Protein AF-A0A1Q3DXS8-F1 (afdb_monomer_lite)

Secondary structure (DSSP, 8-state):
--EEEEE-TT--EEEEE----TTHHHHHHHHHHHHHHHHHTTGGG---TT-TTSHHHHHHHHHHHHHHHHHHHTTSS-HHHHHHHHHHHHHHHHTPPTT-HHHHHHHHHHHHHHHHHGGG---HHHHHHHHHHHHHHHHHHHHHHHTT--

Radius of gyration: 16.0 Å; chains: 1; bounding box: 41×28×47 Å

Organism: Lentinula edodes (NCBI:txid5353)

Foldseek 3Di:
DAFDQDQDPVRDSDRDDPPDDVPCLCVLQVSLLVLLVCLLVLVLQPDDPDDPPCSVVSNVVSLVSLVVQLQVQLVDPDLSSPLSSLSSLLSSLLNDDQDDVVVLVVSVVSLVSSVVCLVVDPDPVSSVSSVVSSVSSVVSSVVSVVVVVD

Sequence (150 aa):
MLVCLVL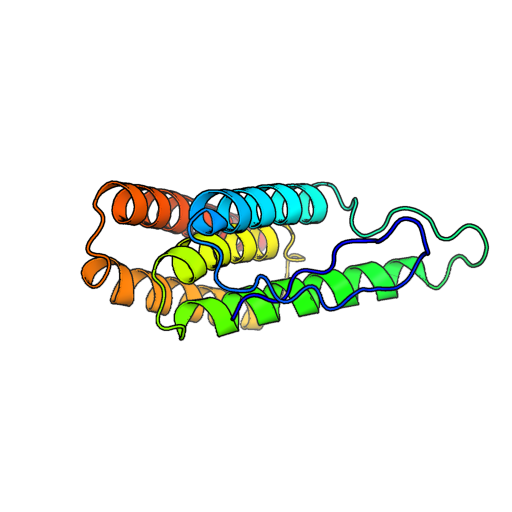SPDRELCRCKFGRTPSGFQDHIQWARIHAAALELGMLNMEHSGHADDSGYSYAMSRAFSEMTARDAVWEEDEVEWVAGIYVLRAVIRTAMQGDQRKRDEYGELLATYESRLKEIRDENRQTMVAEALMSAKEDLAQLDGMLHN

Structure (mmCIF, N/CA/C/O backbone):
data_AF-A0A1Q3DXS8-F1
#
_entry.id   AF-A0A1Q3DXS8-F1
#
loop_
_atom_site.group_PDB
_atom_site.id
_atom_site.type_symbol
_atom_site.label_atom_id
_atom_site.label_alt_id
_atom_site.label_comp_id
_atom_site.label_asym_id
_atom_site.label_entity_id
_atom_site.label_seq_id
_atom_site.pdbx_PDB_ins_code
_atom_site.Cartn_x
_atom_site.Cartn_y
_atom_site.Cartn_z
_atom_site.occupancy
_atom_site.B_iso_or_equiv
_atom_site.auth_seq_id
_atom_site.auth_comp_id
_atom_site.auth_asym_id
_atom_site.auth_atom_id
_atom_site.pdbx_PDB_model_num
ATOM 1 N N . MET A 1 1 ? 7.367 -3.648 12.227 1.00 44.44 1 MET A N 1
ATOM 2 C CA . MET A 1 1 ? 8.672 -2.983 12.200 1.00 44.44 1 MET A CA 1
ATOM 3 C C . MET A 1 1 ? 8.925 -2.439 10.798 1.00 44.44 1 MET A C 1
ATOM 5 O O . MET A 1 1 ? 9.622 -3.070 10.009 1.00 44.44 1 MET A O 1
ATOM 9 N N . LEU A 1 2 ? 8.409 -1.250 10.471 1.00 44.16 2 LEU A N 1
ATOM 10 C CA . LEU A 1 2 ? 8.747 -0.593 9.202 1.00 44.16 2 LEU A CA 1
ATOM 11 C C . LEU A 1 2 ? 10.188 -0.066 9.207 1.00 44.16 2 LEU A C 1
ATOM 13 O O . LEU A 1 2 ? 10.584 0.754 10.039 1.00 44.16 2 LEU A O 1
ATOM 17 N N . VAL A 1 3 ? 10.976 -0.540 8.245 1.00 43.81 3 VAL A N 1
ATOM 18 C CA . VAL A 1 3 ? 12.306 -0.010 7.946 1.00 43.81 3 VAL A CA 1
ATOM 19 C C . VAL A 1 3 ? 12.129 1.068 6.883 1.00 43.81 3 VAL A C 1
ATOM 21 O O . VAL A 1 3 ? 11.598 0.797 5.814 1.00 43.81 3 VAL A O 1
ATOM 24 N N . CYS A 1 4 ? 12.576 2.289 7.161 1.00 45.47 4 CYS A N 1
ATOM 25 C CA . CYS A 1 4 ? 12.646 3.349 6.160 1.00 45.47 4 CYS A CA 1
ATOM 26 C C . CYS A 1 4 ? 14.104 3.569 5.772 1.00 45.47 4 CYS A C 1
ATOM 28 O O . CYS A 1 4 ? 14.979 3.623 6.640 1.00 45.47 4 CYS A O 1
ATOM 30 N N . LEU A 1 5 ? 14.359 3.747 4.479 1.00 42.72 5 LEU A N 1
ATOM 31 C CA . LEU A 1 5 ? 15.602 4.346 4.016 1.00 42.72 5 LEU A CA 1
ATOM 32 C C . LEU A 1 5 ? 15.402 5.855 4.001 1.00 42.72 5 LEU A C 1
ATOM 34 O O . LEU A 1 5 ? 14.663 6.383 3.173 1.00 42.72 5 LEU A O 1
ATOM 38 N N . VAL A 1 6 ? 16.031 6.541 4.948 1.00 42.59 6 VAL A N 1
ATOM 39 C CA . VAL A 1 6 ? 16.197 7.991 4.880 1.00 42.59 6 VAL A CA 1
ATOM 40 C C . VAL A 1 6 ? 17.610 8.229 4.366 1.00 42.59 6 VAL A C 1
ATOM 42 O O . VAL A 1 6 ? 18.577 7.782 4.983 1.00 42.59 6 VAL A O 1
ATOM 45 N N . LEU A 1 7 ? 17.730 8.899 3.220 1.00 37.00 7 LEU A N 1
ATOM 46 C CA . LEU A 1 7 ? 19.014 9.387 2.726 1.00 37.00 7 LEU A CA 1
ATOM 47 C C . LEU A 1 7 ? 19.511 10.462 3.695 1.00 37.00 7 LEU A C 1
ATOM 49 O O . LEU A 1 7 ? 19.002 11.582 3.720 1.00 37.00 7 LEU A O 1
ATOM 53 N N . SER A 1 8 ? 20.486 10.093 4.522 1.00 30.02 8 SER A N 1
ATOM 54 C CA . SER A 1 8 ? 21.245 11.052 5.320 1.00 30.02 8 SER A CA 1
ATOM 55 C C . SER A 1 8 ? 22.043 11.962 4.367 1.00 30.02 8 SER A C 1
ATOM 57 O O . SER A 1 8 ? 22.475 11.485 3.312 1.00 30.02 8 SER A O 1
ATOM 59 N N . PRO A 1 9 ? 22.300 13.242 4.702 1.00 37.78 9 PRO A N 1
ATOM 60 C CA . PRO A 1 9 ? 23.154 14.116 3.886 1.00 37.78 9 PRO A CA 1
ATOM 61 C C . PRO A 1 9 ? 24.559 13.533 3.621 1.00 37.78 9 PRO A C 1
ATOM 63 O O . PRO A 1 9 ? 25.186 13.891 2.627 1.00 37.78 9 PRO A O 1
ATOM 66 N N . ASP A 1 10 ? 25.002 12.574 4.440 1.00 35.88 10 ASP A N 1
ATOM 67 C CA . ASP A 1 10 ? 26.275 11.852 4.312 1.00 35.88 10 ASP A CA 1
ATOM 68 C C . ASP A 1 10 ? 26.240 10.586 3.423 1.00 35.88 10 ASP A C 1
ATOM 70 O O . ASP A 1 10 ? 27.192 9.812 3.424 1.00 35.88 10 ASP A O 1
ATOM 74 N N . ARG A 1 11 ? 25.192 10.365 2.611 1.00 38.44 11 ARG A N 1
ATOM 75 C CA . ARG A 1 11 ? 25.136 9.281 1.596 1.00 38.44 11 ARG A CA 1
ATOM 76 C C . ARG A 1 11 ? 25.252 7.844 2.132 1.00 38.44 11 ARG A C 1
ATOM 78 O O . ARG A 1 11 ? 25.611 6.938 1.383 1.00 38.44 11 ARG A O 1
ATOM 85 N N . GLU A 1 12 ? 24.883 7.600 3.382 1.00 28.70 12 GLU A N 1
ATOM 86 C CA . GLU A 1 12 ? 24.634 6.243 3.870 1.00 28.70 12 GLU A CA 1
ATOM 87 C C . GLU A 1 12 ? 23.129 5.945 3.813 1.00 28.70 12 GLU A C 1
ATOM 89 O O . GLU A 1 12 ? 22.307 6.759 4.249 1.00 28.70 12 GLU A O 1
ATOM 94 N N . LEU A 1 13 ? 22.757 4.770 3.280 1.00 35.03 13 LEU A N 1
ATOM 95 C CA . LEU A 1 13 ? 21.442 4.171 3.528 1.00 35.03 13 LEU A CA 1
ATOM 96 C C . LEU A 1 13 ? 21.380 3.847 5.025 1.00 35.03 13 LEU A C 1
ATOM 98 O O . LEU A 1 13 ? 21.692 2.740 5.470 1.00 35.03 13 LEU A O 1
ATOM 102 N N . CYS A 1 14 ? 21.017 4.839 5.826 1.00 32.19 14 CYS A N 1
ATOM 103 C CA . CYS A 1 14 ? 20.856 4.638 7.248 1.00 32.19 14 CYS A CA 1
ATOM 104 C C . CYS A 1 14 ? 19.614 3.780 7.465 1.00 32.19 14 CYS A C 1
ATOM 106 O O . CYS A 1 14 ? 18.503 4.134 7.063 1.00 32.19 14 CYS A O 1
ATOM 108 N N . ARG A 1 15 ? 19.806 2.639 8.134 1.00 37.78 15 ARG A N 1
ATOM 109 C CA . ARG A 1 15 ? 18.718 1.812 8.658 1.00 37.78 15 ARG A CA 1
ATOM 110 C C . ARG A 1 15 ? 18.062 2.579 9.805 1.00 37.78 15 ARG A C 1
ATOM 112 O O . ARG A 1 15 ? 18.339 2.321 10.978 1.00 37.78 15 ARG A O 1
ATOM 119 N N . CYS A 1 16 ? 17.230 3.558 9.475 1.00 39.12 16 CYS A N 1
ATOM 120 C CA . CYS A 1 16 ? 16.467 4.304 10.456 1.00 39.12 16 CYS A CA 1
ATOM 121 C C . CYS A 1 16 ? 15.383 3.372 10.986 1.00 39.12 16 CYS A C 1
ATOM 123 O O . CYS A 1 16 ? 14.340 3.159 10.370 1.00 39.12 16 CYS A O 1
ATOM 125 N N . LYS A 1 17 ? 15.665 2.771 12.145 1.00 49.19 17 LYS A N 1
ATOM 126 C CA . LYS A 1 17 ? 14.617 2.211 12.987 1.00 49.19 17 LYS A CA 1
ATOM 127 C C . LYS A 1 17 ? 13.739 3.399 13.360 1.00 49.19 17 LYS A C 1
ATOM 129 O O . LYS A 1 17 ? 14.215 4.278 14.078 1.00 49.19 17 LYS A O 1
ATOM 134 N N . PHE A 1 18 ? 12.495 3.439 12.895 1.00 46.12 18 PHE A N 1
ATOM 135 C CA . PHE A 1 18 ? 11.498 4.263 13.563 1.00 46.12 18 PHE A CA 1
ATOM 136 C C . PHE A 1 18 ? 11.303 3.652 14.955 1.00 46.12 18 PHE A C 1
ATOM 138 O O . PHE A 1 18 ? 10.549 2.707 15.169 1.00 46.12 18 PHE A O 1
ATOM 145 N N . GLY A 1 19 ? 12.146 4.089 15.890 1.00 36.81 19 GLY A N 1
ATOM 146 C CA . GLY A 1 19 ? 12.012 3.753 17.292 1.00 36.81 19 GLY A CA 1
ATOM 147 C C . GLY A 1 19 ? 10.696 4.329 17.785 1.00 36.81 19 GLY A C 1
ATOM 148 O O . GLY A 1 19 ? 10.351 5.446 17.415 1.00 36.81 19 GLY A O 1
ATOM 149 N N . ARG A 1 20 ? 9.987 3.555 18.612 1.00 42.34 20 ARG A N 1
ATOM 150 C CA . ARG A 1 20 ? 8.755 3.939 19.312 1.00 42.34 20 ARG A CA 1
ATOM 151 C C . ARG A 1 20 ? 8.930 5.294 20.014 1.00 42.34 20 ARG A C 1
ATOM 153 O O . ARG A 1 20 ? 9.310 5.340 21.182 1.00 42.34 20 ARG A O 1
ATOM 160 N N . THR A 1 21 ? 8.670 6.397 19.327 1.00 38.06 21 THR A N 1
ATOM 161 C CA . THR A 1 21 ? 8.445 7.699 19.950 1.00 38.06 21 THR A CA 1
ATOM 162 C C . THR A 1 21 ? 6.933 7.896 20.079 1.00 38.06 21 THR A C 1
ATOM 164 O O . THR A 1 21 ? 6.185 7.466 19.200 1.00 38.06 21 THR A O 1
ATOM 167 N N . PRO A 1 22 ? 6.437 8.538 21.152 1.00 37.91 22 PRO A N 1
ATOM 168 C CA . PRO A 1 22 ? 4.998 8.750 21.360 1.00 37.91 22 PRO A CA 1
ATOM 169 C C . PRO A 1 22 ? 4.301 9.562 20.249 1.00 37.91 22 PRO A C 1
ATOM 171 O O . PRO A 1 22 ? 3.077 9.625 20.219 1.00 37.91 22 PRO A O 1
ATOM 174 N N . SER A 1 23 ? 5.070 10.178 19.341 1.00 41.84 23 SER A N 1
ATOM 175 C CA . SER A 1 23 ? 4.620 10.934 18.165 1.00 41.84 23 SER A CA 1
ATOM 176 C C . SER A 1 23 ? 4.695 10.157 16.836 1.00 41.84 23 SER A C 1
ATOM 178 O O . SER A 1 23 ? 4.276 10.690 15.813 1.00 41.84 23 SER A O 1
ATOM 180 N N . GLY A 1 24 ? 5.185 8.909 16.826 1.00 49.75 24 GLY A N 1
ATOM 181 C CA . GLY A 1 24 ? 5.539 8.163 15.606 1.00 49.75 24 GLY A CA 1
ATOM 182 C C . GLY A 1 24 ? 4.387 7.841 14.640 1.00 49.75 24 GLY A C 1
ATOM 183 O O . GLY A 1 24 ? 4.637 7.489 13.492 1.00 49.75 24 GLY A O 1
ATOM 184 N N . PHE A 1 25 ? 3.123 8.001 15.053 1.00 48.06 25 PHE A N 1
ATOM 185 C CA . PHE A 1 25 ? 1.947 7.728 14.212 1.00 48.06 25 PHE A CA 1
ATOM 186 C C . PHE A 1 25 ? 1.916 8.547 12.916 1.00 48.06 25 PHE A C 1
ATOM 188 O O . PHE A 1 25 ? 1.705 7.994 11.833 1.00 48.06 25 PHE A O 1
ATOM 195 N N . GLN A 1 26 ? 2.103 9.867 13.029 1.00 55.59 26 GLN A N 1
ATOM 196 C CA . GLN A 1 26 ? 2.082 10.752 11.864 1.00 55.59 26 GLN A CA 1
ATOM 197 C C . GLN A 1 26 ? 3.274 10.471 10.955 1.00 55.59 26 GLN A C 1
ATOM 199 O O . GLN A 1 26 ? 3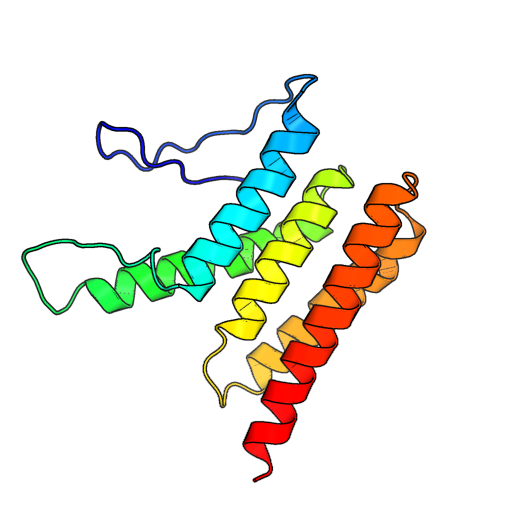.107 10.430 9.737 1.00 55.59 26 GLN A O 1
ATOM 204 N N . ASP A 1 27 ? 4.432 10.180 11.542 1.00 68.44 27 ASP A N 1
ATOM 205 C CA . ASP A 1 27 ? 5.667 9.991 10.795 1.00 68.44 27 ASP A CA 1
ATOM 206 C C . ASP A 1 27 ? 5.614 8.749 9.890 1.00 68.44 27 ASP A C 1
ATOM 208 O O . ASP A 1 27 ? 6.056 8.812 8.745 1.00 68.44 27 ASP A O 1
ATOM 212 N N . HIS A 1 28 ? 5.008 7.643 10.341 1.00 69.88 28 HIS A N 1
ATOM 213 C CA . HIS A 1 28 ? 4.912 6.406 9.554 1.00 69.88 28 HIS A CA 1
ATOM 214 C C . HIS A 1 28 ? 3.985 6.519 8.3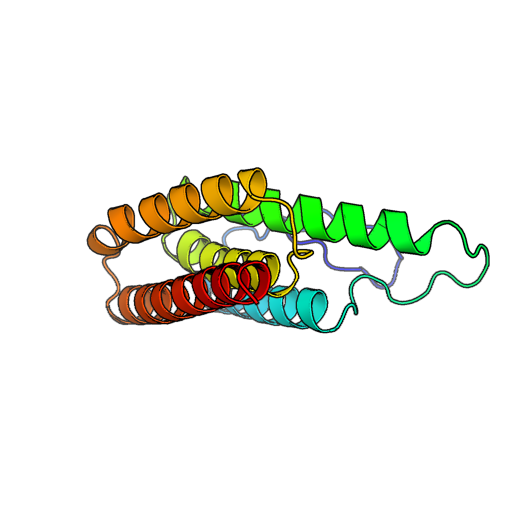42 1.00 69.88 28 HIS A C 1
ATOM 216 O O . HIS A 1 28 ? 4.347 6.118 7.234 1.00 69.88 28 HIS A O 1
ATOM 222 N N . ILE A 1 29 ? 2.787 7.076 8.533 1.00 77.38 29 ILE A N 1
ATOM 223 C CA . ILE A 1 29 ? 1.816 7.240 7.443 1.00 77.38 29 ILE A CA 1
ATOM 224 C C . ILE A 1 29 ? 2.298 8.320 6.472 1.00 77.38 29 ILE A C 1
ATOM 226 O O . ILE A 1 29 ? 2.175 8.166 5.256 1.00 77.38 29 ILE A O 1
ATOM 230 N N . GLN A 1 30 ? 2.862 9.412 6.992 1.00 78.00 30 GLN A N 1
ATOM 231 C CA . GLN A 1 30 ? 3.435 10.467 6.166 1.00 78.00 30 GLN A CA 1
ATOM 232 C C . GLN A 1 30 ? 4.620 9.943 5.357 1.00 78.00 30 GLN A C 1
ATOM 234 O O . GLN A 1 30 ? 4.672 10.187 4.152 1.00 78.00 30 GLN A O 1
ATOM 239 N N . TRP A 1 31 ? 5.518 9.172 5.975 1.00 83.31 31 TRP A N 1
ATOM 240 C CA . TRP A 1 31 ? 6.583 8.489 5.252 1.00 83.31 31 TRP A CA 1
ATOM 241 C C . TRP A 1 31 ? 6.017 7.582 4.160 1.00 83.31 31 TRP A C 1
ATOM 243 O O . TRP A 1 31 ? 6.445 7.697 3.019 1.00 83.31 31 TRP A O 1
ATOM 253 N N . ALA A 1 32 ? 5.020 6.744 4.463 1.00 82.44 32 ALA A N 1
ATOM 254 C CA . ALA A 1 32 ? 4.445 5.820 3.485 1.00 82.44 32 ALA A CA 1
ATOM 255 C C . ALA A 1 32 ? 3.852 6.552 2.278 1.00 82.44 32 ALA A C 1
ATOM 257 O O . ALA A 1 32 ? 4.047 6.130 1.143 1.00 82.44 32 ALA A O 1
ATOM 258 N N . ARG A 1 33 ? 3.181 7.685 2.507 1.00 82.31 33 ARG A N 1
ATOM 259 C CA . ARG A 1 33 ? 2.644 8.538 1.439 1.00 82.31 33 ARG A CA 1
ATOM 260 C C . ARG A 1 33 ? 3.747 9.195 0.610 1.00 82.31 33 ARG A C 1
ATOM 262 O O . ARG A 1 33 ? 3.631 9.234 -0.611 1.00 82.31 33 ARG A O 1
ATOM 269 N N . ILE A 1 34 ? 4.811 9.688 1.248 1.00 79.56 34 ILE A N 1
ATOM 270 C CA . ILE A 1 34 ? 5.970 10.267 0.550 1.00 79.56 34 ILE A CA 1
ATOM 271 C C . ILE A 1 34 ? 6.689 9.190 -0.269 1.00 79.5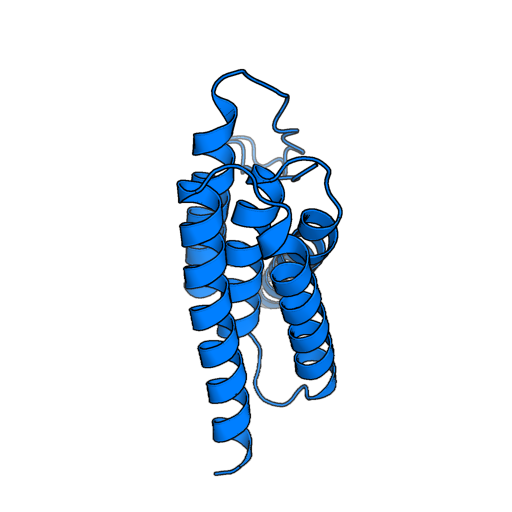6 34 ILE A C 1
ATOM 273 O O . ILE A 1 34 ? 7.006 9.417 -1.431 1.00 79.56 34 ILE A O 1
ATOM 277 N N . HIS A 1 35 ? 6.906 8.010 0.311 1.00 78.69 35 HIS A N 1
ATOM 278 C CA . HIS A 1 35 ? 7.549 6.870 -0.338 1.00 78.69 35 HIS A CA 1
ATOM 279 C C . HIS A 1 35 ? 6.721 6.356 -1.517 1.00 78.69 35 HIS A C 1
ATOM 281 O O . HIS A 1 35 ? 7.259 6.150 -2.600 1.00 78.69 35 HIS A O 1
ATOM 287 N N . ALA A 1 36 ? 5.404 6.229 -1.340 1.00 82.69 36 ALA A N 1
ATOM 288 C CA . ALA A 1 36 ? 4.459 5.904 -2.404 1.00 82.69 36 ALA A CA 1
ATOM 289 C C . ALA A 1 36 ? 4.537 6.916 -3.557 1.00 82.69 36 ALA A C 1
ATOM 291 O O . ALA A 1 36 ? 4.720 6.525 -4.708 1.00 82.69 36 ALA A O 1
ATOM 292 N N . ALA A 1 37 ? 4.485 8.215 -3.250 1.00 81.69 37 ALA A N 1
ATOM 293 C CA . ALA A 1 37 ? 4.613 9.266 -4.256 1.00 81.69 37 ALA A CA 1
ATOM 294 C C . ALA A 1 37 ? 5.978 9.227 -4.967 1.00 81.69 37 ALA A C 1
ATOM 296 O O . ALA A 1 37 ? 6.043 9.377 -6.184 1.00 81.69 37 ALA A O 1
ATOM 297 N N . ALA A 1 38 ? 7.069 8.978 -4.236 1.00 75.75 38 ALA A N 1
ATOM 298 C CA . ALA A 1 38 ? 8.407 8.859 -4.810 1.00 75.75 38 ALA A CA 1
ATOM 299 C C . ALA A 1 38 ? 8.544 7.632 -5.728 1.00 75.75 38 ALA A C 1
ATOM 301 O O . ALA A 1 38 ? 9.199 7.719 -6.769 1.00 75.75 38 ALA A O 1
ATOM 302 N N . LEU A 1 39 ? 7.914 6.507 -5.368 1.00 76.31 39 LEU A N 1
ATOM 303 C CA . LEU A 1 39 ? 7.860 5.301 -6.193 1.00 76.31 39 LEU A CA 1
ATOM 304 C C . LEU A 1 39 ? 7.078 5.561 -7.490 1.00 76.31 39 LEU A C 1
ATOM 306 O O . LEU A 1 39 ? 7.557 5.208 -8.567 1.00 76.31 39 LEU A O 1
ATOM 310 N N . GLU A 1 40 ? 5.922 6.224 -7.396 1.00 78.75 40 GLU A N 1
ATOM 311 C CA . GLU A 1 40 ? 5.075 6.575 -8.547 1.00 78.75 40 GLU A CA 1
ATOM 312 C C . GLU A 1 40 ? 5.734 7.578 -9.497 1.00 78.75 40 GLU A C 1
ATOM 314 O O . GLU A 1 40 ? 5.642 7.429 -10.713 1.00 78.75 40 GLU A O 1
ATOM 319 N N . LEU A 1 41 ? 6.441 8.576 -8.962 1.00 74.19 41 LEU A N 1
ATOM 320 C CA . LEU A 1 41 ? 7.160 9.570 -9.763 1.00 74.19 41 LEU A CA 1
ATOM 321 C C . LEU A 1 41 ? 8.482 9.035 -10.340 1.00 74.19 41 LEU A C 1
ATOM 323 O O . LEU A 1 41 ? 9.195 9.773 -11.018 1.00 74.19 41 LEU A O 1
ATOM 327 N N . GLY A 1 42 ? 8.855 7.784 -10.040 1.00 65.69 42 GLY A N 1
ATOM 328 C CA . GLY A 1 42 ? 10.159 7.227 -10.407 1.00 65.69 42 GLY A CA 1
ATOM 329 C C . GLY A 1 42 ? 11.333 7.963 -9.750 1.00 65.69 42 GLY A C 1
ATOM 330 O O . GLY A 1 42 ? 12.475 7.797 -10.165 1.00 65.69 42 GLY A O 1
ATOM 331 N N . MET A 1 43 ? 11.076 8.771 -8.716 1.00 61.97 43 MET A N 1
ATOM 332 C CA . MET A 1 43 ? 12.076 9.591 -8.023 1.00 61.97 43 MET A CA 1
ATOM 333 C C . MET A 1 43 ? 12.983 8.776 -7.103 1.00 61.97 43 MET A C 1
ATOM 335 O O . MET A 1 43 ? 14.034 9.258 -6.694 1.00 61.97 43 MET A O 1
ATOM 339 N N . LEU A 1 44 ? 12.644 7.513 -6.843 1.00 57.62 44 LEU A N 1
ATOM 340 C CA . LEU A 1 44 ? 13.594 6.558 -6.263 1.00 57.62 44 LEU A CA 1
ATOM 341 C C . LEU A 1 44 ? 14.773 6.248 -7.220 1.00 57.62 44 LEU A C 1
ATOM 343 O O . LEU A 1 44 ? 15.728 5.594 -6.811 1.00 57.62 44 LEU A O 1
ATOM 347 N N . ASN A 1 45 ? 14.747 6.771 -8.457 1.00 54.88 45 ASN A N 1
ATOM 348 C CA . ASN A 1 45 ? 15.819 6.657 -9.456 1.00 54.88 45 ASN A CA 1
ATOM 349 C C . ASN A 1 45 ? 16.679 7.920 -9.609 1.00 54.88 45 ASN A C 1
ATOM 351 O O . ASN A 1 45 ? 17.370 8.061 -10.620 1.00 54.88 45 ASN A O 1
ATOM 355 N N . MET A 1 46 ? 16.625 8.868 -8.671 1.00 46.44 46 MET A N 1
ATOM 356 C CA . MET A 1 46 ? 17.280 10.162 -8.866 1.00 46.44 46 MET A CA 1
ATOM 357 C C . MET A 1 46 ? 18.817 10.060 -8.756 1.00 46.44 46 MET A C 1
ATOM 359 O O . MET A 1 46 ? 19.391 10.050 -7.673 1.00 46.44 46 MET A O 1
ATOM 363 N N . GLU A 1 47 ? 19.437 9.979 -9.937 1.00 42.56 47 GLU A N 1
ATOM 364 C CA . GLU A 1 47 ? 20.792 10.400 -10.318 1.00 42.56 47 GLU A CA 1
ATOM 365 C C . GLU A 1 47 ? 21.988 9.806 -9.550 1.00 42.56 47 GLU A C 1
ATOM 367 O O . GLU A 1 47 ? 22.527 10.396 -8.614 1.00 42.56 47 GLU A O 1
ATOM 372 N N . HIS A 1 48 ? 22.547 8.721 -10.098 1.00 42.69 48 HIS A N 1
ATOM 373 C CA . HIS A 1 48 ? 24.004 8.600 -10.170 1.00 42.69 48 HIS A CA 1
ATOM 374 C C . HIS A 1 48 ? 24.467 9.030 -11.566 1.00 42.69 48 HIS A C 1
ATOM 376 O O . HIS A 1 48 ? 24.275 8.336 -12.564 1.00 42.69 48 HIS A O 1
ATOM 382 N N . SER A 1 49 ? 25.070 10.212 -11.638 1.00 43.88 49 SER A N 1
ATOM 383 C CA . SER A 1 49 ? 25.862 10.649 -12.778 1.00 43.88 49 SER A CA 1
ATOM 384 C C . SER A 1 49 ? 27.091 9.742 -12.912 1.00 43.88 49 SER A C 1
ATOM 386 O O . SER A 1 49 ? 28.014 9.814 -12.105 1.00 43.88 49 SER A O 1
ATOM 388 N N . GLY A 1 50 ? 27.120 8.877 -13.933 1.00 44.91 50 GLY A N 1
ATOM 389 C CA . GLY A 1 50 ? 28.377 8.244 -14.356 1.00 44.91 50 GLY A CA 1
ATOM 390 C C . GLY A 1 50 ? 28.305 6.946 -15.159 1.00 44.91 50 GLY A C 1
ATOM 391 O O . GLY A 1 50 ? 29.186 6.735 -15.985 1.00 44.91 50 GLY A O 1
ATOM 392 N N . HIS A 1 51 ? 27.289 6.095 -14.990 1.00 42.94 51 HIS A N 1
ATOM 393 C CA . HIS A 1 51 ? 27.189 4.843 -15.753 1.00 42.94 51 HIS A CA 1
ATOM 394 C C . HIS A 1 51 ? 25.732 4.496 -16.067 1.00 42.94 51 HIS A C 1
ATOM 396 O O . HIS A 1 51 ? 24.923 4.268 -15.175 1.00 42.94 51 HIS A O 1
ATOM 402 N N . ALA A 1 52 ? 25.407 4.457 -17.360 1.00 47.38 52 ALA A N 1
ATOM 403 C CA . ALA A 1 52 ? 24.056 4.264 -17.889 1.00 47.38 52 ALA A CA 1
ATOM 404 C C . ALA A 1 52 ? 23.437 2.873 -17.613 1.00 47.38 52 ALA A C 1
ATOM 406 O O . ALA A 1 52 ? 22.273 2.670 -17.945 1.00 47.38 52 ALA A O 1
ATOM 407 N N . ASP A 1 53 ? 24.167 1.955 -16.969 1.00 51.59 53 ASP A N 1
ATOM 408 C CA . ASP A 1 53 ? 23.721 0.580 -16.696 1.00 51.59 53 ASP A CA 1
ATOM 409 C C . ASP A 1 53 ? 23.156 0.364 -15.270 1.00 51.59 53 ASP A C 1
ATOM 411 O O . ASP A 1 53 ? 22.572 -0.682 -15.000 1.00 51.59 53 ASP A O 1
ATOM 415 N N . ASP A 1 54 ? 23.282 1.335 -14.351 1.00 53.47 54 ASP A N 1
ATOM 416 C CA . ASP A 1 54 ? 22.972 1.154 -12.911 1.00 53.47 54 ASP A CA 1
ATOM 417 C C . ASP A 1 54 ? 21.566 1.658 -12.490 1.00 53.47 54 ASP A C 1
ATOM 419 O O . ASP A 1 54 ? 21.016 1.289 -11.449 1.00 53.47 54 ASP A O 1
ATOM 423 N N . SER A 1 55 ? 20.915 2.474 -13.326 1.00 54.75 55 SER A N 1
ATOM 424 C CA . SER A 1 55 ? 19.628 3.114 -12.994 1.00 54.75 55 SER A CA 1
ATOM 425 C C . SER A 1 55 ? 18.452 2.129 -12.919 1.00 54.75 55 SER A C 1
ATOM 427 O O . SER A 1 55 ? 17.572 2.272 -12.068 1.00 54.75 55 SER A O 1
ATOM 429 N N . GLY A 1 56 ? 18.451 1.092 -13.763 1.00 56.22 56 GLY A N 1
ATOM 430 C CA . GLY A 1 56 ? 17.433 0.038 -13.740 1.00 56.22 56 GLY A CA 1
ATOM 431 C C . GLY A 1 56 ? 17.532 -0.858 -12.502 1.00 56.22 56 GLY A C 1
ATOM 432 O O . GLY A 1 56 ? 16.507 -1.285 -11.965 1.00 56.22 56 GLY A O 1
ATOM 433 N N . TYR A 1 57 ? 18.752 -1.093 -12.008 1.00 60.22 57 TYR A N 1
ATOM 434 C CA . TYR A 1 57 ? 18.999 -1.895 -10.810 1.00 60.22 57 TYR A CA 1
ATOM 435 C C . TYR A 1 57 ? 18.493 -1.184 -9.546 1.00 60.22 57 TYR A C 1
ATOM 437 O O . TYR A 1 57 ? 17.800 -1.797 -8.731 1.00 60.22 57 TYR A O 1
ATOM 445 N N . SER A 1 58 ? 18.739 0.126 -9.424 1.00 63.91 58 SER A N 1
ATOM 446 C CA . SER A 1 58 ? 18.237 0.939 -8.305 1.00 63.91 58 SER A CA 1
ATOM 447 C C . SER A 1 58 ? 16.702 0.973 -8.235 1.00 63.91 58 SER A C 1
ATOM 449 O O . SER A 1 58 ? 16.119 0.801 -7.158 1.00 63.91 58 SER A O 1
ATOM 451 N N . TYR A 1 59 ? 16.027 1.098 -9.385 1.00 63.03 59 TYR A N 1
ATOM 452 C CA . TYR A 1 59 ? 14.564 1.047 -9.447 1.00 63.03 59 TYR A CA 1
ATOM 453 C C . TYR A 1 59 ? 14.016 -0.320 -9.036 1.00 63.03 59 TYR A C 1
ATOM 455 O O . TYR A 1 59 ? 13.102 -0.412 -8.213 1.00 63.03 59 TYR A O 1
ATOM 463 N N . ALA A 1 60 ? 14.592 -1.392 -9.592 1.00 69.62 60 ALA A N 1
ATOM 464 C CA . ALA A 1 60 ? 14.192 -2.761 -9.294 1.00 69.62 60 ALA A CA 1
ATOM 465 C C . ALA A 1 60 ? 14.375 -3.085 -7.804 1.00 69.62 60 ALA A C 1
ATOM 467 O O . ALA A 1 60 ? 13.491 -3.686 -7.191 1.00 69.62 60 ALA A O 1
ATOM 468 N N . MET A 1 61 ? 15.473 -2.622 -7.201 1.00 69.88 61 MET A N 1
ATOM 469 C CA . MET A 1 61 ? 15.746 -2.785 -5.774 1.00 69.88 61 MET A CA 1
ATOM 470 C C . MET A 1 61 ? 14.765 -1.985 -4.908 1.00 69.88 61 MET A C 1
ATOM 472 O O . MET A 1 61 ? 14.188 -2.532 -3.969 1.00 69.88 61 MET A O 1
ATOM 476 N N . SER A 1 62 ? 14.508 -0.721 -5.252 1.00 69.69 62 SER A N 1
ATOM 477 C CA . SER A 1 62 ? 13.555 0.143 -4.539 1.00 69.69 62 SER A CA 1
ATOM 478 C C . SER A 1 62 ? 12.129 -0.407 -4.583 1.00 69.69 62 SER A C 1
ATOM 480 O O . SER A 1 62 ? 11.396 -0.381 -3.589 1.00 69.69 62 SER A O 1
ATOM 482 N N . ARG A 1 63 ? 11.739 -0.976 -5.723 1.00 77.94 63 ARG A N 1
ATOM 483 C CA . ARG A 1 63 ? 10.458 -1.657 -5.896 1.00 77.94 63 ARG A CA 1
ATOM 484 C C . ARG A 1 63 ? 10.380 -2.947 -5.081 1.00 77.94 63 ARG A C 1
ATOM 486 O O . ARG A 1 63 ? 9.405 -3.132 -4.359 1.00 77.94 63 ARG A O 1
ATOM 493 N N . ALA A 1 64 ? 11.390 -3.814 -5.163 1.00 79.00 64 ALA A N 1
ATOM 494 C CA . ALA A 1 64 ? 11.436 -5.060 -4.395 1.00 79.00 64 ALA A CA 1
ATOM 495 C C . ALA A 1 64 ? 11.373 -4.793 -2.884 1.00 79.00 64 ALA A C 1
ATOM 497 O O . ALA A 1 64 ? 10.668 -5.487 -2.153 1.00 79.00 64 ALA A O 1
ATOM 498 N N . PHE A 1 65 ? 12.044 -3.735 -2.426 1.00 77.31 65 PHE A N 1
ATOM 499 C CA . PHE A 1 65 ? 11.965 -3.273 -1.047 1.00 77.31 65 PHE A CA 1
ATOM 500 C C . PHE A 1 65 ? 10.562 -2.790 -0.669 1.00 77.31 65 PHE A C 1
ATOM 502 O O . PHE A 1 65 ? 10.057 -3.130 0.399 1.00 77.31 65 PHE A O 1
ATOM 509 N N . SER A 1 66 ? 9.913 -2.021 -1.544 1.00 81.56 66 SER A N 1
ATOM 510 C CA . SER A 1 66 ? 8.548 -1.530 -1.315 1.00 81.56 66 SER A CA 1
ATOM 511 C C . SER A 1 66 ? 7.555 -2.693 -1.221 1.00 81.56 66 SER A C 1
ATOM 513 O O . SER A 1 66 ? 6.696 -2.715 -0.344 1.00 81.56 66 SER A O 1
ATOM 515 N N . GLU A 1 67 ? 7.726 -3.706 -2.070 1.00 83.94 67 GLU A N 1
ATOM 516 C CA . GLU A 1 67 ? 6.925 -4.930 -2.064 1.00 83.94 67 GLU A CA 1
ATOM 517 C C . GLU A 1 67 ? 7.137 -5.757 -0.785 1.00 83.94 67 GLU A C 1
ATOM 519 O O . GLU A 1 67 ? 6.171 -6.207 -0.173 1.00 83.94 67 GLU A O 1
ATOM 524 N N . MET A 1 68 ? 8.389 -5.920 -0.349 1.00 82.69 68 MET A N 1
ATOM 525 C CA . MET A 1 68 ? 8.716 -6.570 0.924 1.00 82.69 68 MET A CA 1
ATOM 526 C C . MET A 1 68 ? 8.105 -5.810 2.108 1.00 82.69 68 MET A C 1
ATOM 528 O O . MET A 1 68 ? 7.451 -6.409 2.951 1.00 82.69 68 MET A O 1
ATOM 532 N N . THR A 1 69 ? 8.234 -4.482 2.119 1.00 81.38 69 THR A N 1
ATOM 533 C CA . THR A 1 69 ? 7.685 -3.617 3.175 1.00 81.38 69 THR A CA 1
ATOM 534 C C . THR A 1 69 ? 6.172 -3.771 3.304 1.00 81.38 69 THR A C 1
ATOM 536 O O . THR A 1 69 ? 5.659 -3.923 4.409 1.00 81.38 69 THR A O 1
ATOM 539 N N . ALA A 1 70 ? 5.452 -3.766 2.179 1.00 86.31 70 ALA A N 1
ATOM 540 C CA . ALA A 1 70 ? 4.009 -3.979 2.158 1.00 86.31 70 ALA A CA 1
ATOM 541 C C . ALA A 1 70 ? 3.609 -5.383 2.644 1.00 86.31 70 ALA A C 1
ATOM 543 O O . ALA A 1 70 ? 2.597 -5.535 3.321 1.00 86.31 70 ALA A O 1
ATOM 544 N N . ARG A 1 71 ? 4.396 -6.415 2.316 1.00 86.19 71 ARG A N 1
ATOM 545 C CA . ARG A 1 71 ? 4.147 -7.783 2.791 1.00 86.19 71 ARG A CA 1
ATOM 546 C C . ARG A 1 71 ? 4.344 -7.929 4.286 1.00 86.19 71 ARG A C 1
ATOM 548 O O . ARG A 1 71 ? 3.516 -8.557 4.929 1.00 86.19 71 ARG A O 1
ATOM 555 N N . ASP A 1 72 ? 5.420 -7.372 4.821 1.00 83.81 72 ASP A N 1
ATOM 556 C CA . ASP A 1 72 ? 5.740 -7.522 6.239 1.00 83.81 72 ASP A CA 1
ATOM 557 C C . ASP A 1 72 ? 4.755 -6.726 7.098 1.00 83.81 72 ASP A C 1
ATOM 559 O O . ASP A 1 72 ? 4.255 -7.231 8.100 1.00 83.81 72 ASP A O 1
ATOM 563 N N . ALA A 1 73 ? 4.391 -5.521 6.649 1.00 84.94 73 ALA A N 1
ATOM 564 C CA . ALA A 1 73 ? 3.524 -4.609 7.380 1.00 84.94 73 ALA A CA 1
ATOM 565 C C . ALA A 1 73 ? 2.184 -5.226 7.811 1.00 84.94 73 ALA A C 1
ATOM 567 O O . ALA A 1 73 ? 1.730 -4.936 8.909 1.00 84.94 73 ALA A O 1
ATOM 568 N N . VAL A 1 74 ? 1.542 -6.082 7.006 1.00 85.06 74 VAL A N 1
ATOM 569 C CA . VAL A 1 74 ? 0.231 -6.674 7.360 1.00 85.06 74 VAL A CA 1
ATOM 570 C C . VAL A 1 74 ? 0.290 -7.640 8.554 1.00 85.06 74 VAL A C 1
ATOM 572 O O . VAL A 1 74 ? -0.725 -7.888 9.213 1.00 85.06 74 VAL A O 1
ATOM 575 N N . TRP A 1 75 ? 1.473 -8.188 8.843 1.00 86.25 75 TRP A N 1
ATOM 576 C CA . TRP A 1 75 ? 1.699 -9.164 9.915 1.00 86.25 75 TRP A CA 1
ATOM 577 C C . TRP A 1 75 ? 2.133 -8.532 11.231 1.00 86.25 75 TRP A C 1
ATOM 579 O O . TRP A 1 75 ? 2.276 -9.229 12.233 1.00 86.25 75 TRP A O 1
ATOM 589 N N . GLU A 1 76 ? 2.330 -7.221 11.240 1.00 85.00 76 GLU A N 1
ATOM 590 C CA . GLU A 1 76 ? 2.793 -6.511 12.417 1.00 85.00 76 GLU A CA 1
ATOM 591 C C . GLU A 1 76 ? 1.698 -6.375 13.478 1.00 85.00 76 GLU A C 1
ATOM 593 O O . GLU A 1 76 ? 0.514 -6.613 13.228 1.00 85.00 76 GLU A O 1
ATOM 598 N N . GLU A 1 77 ? 2.096 -6.008 14.691 1.00 80.06 77 GLU A N 1
ATOM 599 C CA . GLU A 1 77 ? 1.165 -5.838 15.812 1.00 80.06 77 GLU A CA 1
ATOM 600 C C . GLU A 1 77 ? 0.465 -4.473 15.796 1.00 80.06 77 GLU A C 1
ATOM 602 O O . GLU A 1 77 ? -0.617 -4.332 16.365 1.00 80.06 77 GLU A O 1
ATOM 607 N N . ASP A 1 78 ? 1.082 -3.467 15.170 1.00 81.06 78 ASP A N 1
ATOM 608 C CA . ASP A 1 78 ? 0.597 -2.091 15.194 1.00 81.06 78 ASP A CA 1
ATOM 609 C C . ASP A 1 78 ? -0.237 -1.762 13.946 1.00 81.06 78 ASP A C 1
ATOM 611 O O . ASP A 1 78 ? 0.243 -1.825 12.813 1.00 81.06 78 ASP A O 1
ATOM 615 N N . GLU A 1 79 ? -1.482 -1.334 14.161 1.00 83.88 79 GLU A N 1
ATOM 616 C CA . GLU A 1 79 ? -2.416 -0.895 13.116 1.00 83.88 79 GLU A CA 1
ATOM 617 C C . GLU A 1 79 ? -1.820 0.202 12.219 1.00 83.88 79 GLU A C 1
ATOM 619 O O . GLU A 1 79 ? -2.148 0.306 11.038 1.00 83.88 79 GLU A O 1
ATOM 624 N N . VAL A 1 80 ? -0.939 1.038 12.772 1.00 82.94 80 VAL A N 1
ATOM 625 C CA . VAL A 1 80 ? -0.281 2.136 12.050 1.00 82.94 80 VAL A CA 1
ATOM 626 C C . VAL A 1 80 ? 0.610 1.609 10.933 1.00 82.94 80 VAL A C 1
ATOM 628 O O . VAL A 1 80 ? 0.670 2.190 9.846 1.00 82.94 80 VAL A O 1
ATOM 631 N N . GLU A 1 81 ? 1.276 0.487 11.185 1.00 83.38 81 GLU A N 1
ATOM 632 C CA . GLU A 1 81 ? 2.127 -0.170 10.205 1.00 83.38 81 GLU A CA 1
ATOM 633 C C . GLU A 1 81 ? 1.286 -0.782 9.086 1.00 83.38 81 GLU A C 1
ATOM 635 O O . GLU A 1 81 ? 1.669 -0.705 7.919 1.00 83.38 81 GLU A O 1
ATOM 640 N N . TRP A 1 82 ? 0.083 -1.269 9.400 1.00 88.06 82 TRP A N 1
ATOM 641 C CA . TRP A 1 82 ? -0.849 -1.785 8.397 1.00 88.06 82 TRP A CA 1
ATOM 642 C C . TRP A 1 82 ? -1.320 -0.663 7.470 1.00 88.06 82 TRP A C 1
ATOM 644 O O . TRP A 1 82 ? -1.296 -0.815 6.247 1.00 88.06 82 TRP A O 1
ATOM 654 N N . VAL A 1 83 ? -1.685 0.489 8.046 1.00 87.44 83 VAL A N 1
ATOM 655 C CA . VAL A 1 83 ? -2.083 1.690 7.293 1.00 87.44 83 VAL A CA 1
ATOM 656 C C . VAL A 1 83 ? -0.944 2.163 6.387 1.00 87.44 83 VAL A C 1
ATOM 658 O O . VAL A 1 83 ? -1.168 2.468 5.219 1.00 87.44 83 VAL A O 1
ATOM 661 N N . ALA A 1 84 ? 0.289 2.204 6.891 1.00 87.00 84 ALA A N 1
ATOM 662 C CA . ALA A 1 84 ? 1.454 2.544 6.079 1.00 87.00 84 ALA A CA 1
ATOM 663 C C . ALA A 1 84 ? 1.660 1.535 4.933 1.00 87.00 84 ALA A C 1
ATOM 665 O O . ALA A 1 84 ? 1.842 1.926 3.778 1.00 87.00 84 ALA A O 1
ATOM 666 N N . GLY A 1 85 ? 1.572 0.240 5.237 1.00 87.38 85 GLY A N 1
ATOM 667 C CA . GLY A 1 85 ? 1.783 -0.837 4.276 1.00 87.38 85 GLY A CA 1
ATOM 668 C C . GLY A 1 85 ? 0.792 -0.828 3.112 1.00 87.38 85 GLY A C 1
ATOM 669 O O . GLY A 1 85 ? 1.220 -1.007 1.973 1.00 87.38 85 GLY A O 1
ATOM 670 N N . ILE A 1 86 ? -0.494 -0.527 3.342 1.00 91.62 86 ILE A N 1
ATOM 671 C CA . ILE A 1 86 ? -1.483 -0.473 2.251 1.00 91.62 86 ILE A CA 1
ATOM 672 C C . ILE A 1 86 ? -1.224 0.688 1.274 1.00 91.62 86 ILE A C 1
ATOM 674 O O . ILE A 1 86 ? -1.399 0.522 0.066 1.00 91.62 86 ILE A O 1
ATOM 678 N N . TYR A 1 87 ? -0.734 1.840 1.751 1.00 89.88 87 TYR A N 1
ATOM 679 C CA . TYR A 1 87 ? -0.334 2.943 0.865 1.00 89.88 87 TYR A CA 1
ATOM 680 C C . TYR A 1 87 ? 0.878 2.571 0.003 1.00 89.88 87 TYR A C 1
ATOM 682 O O . TYR A 1 87 ? 0.904 2.888 -1.187 1.00 89.88 87 TYR A O 1
ATOM 690 N N . VAL A 1 88 ? 1.856 1.861 0.578 1.00 88.12 88 VAL A N 1
ATOM 691 C CA . VAL A 1 88 ? 3.018 1.358 -0.169 1.00 88.12 88 VAL A CA 1
ATOM 692 C C . VAL A 1 88 ? 2.593 0.286 -1.176 1.00 88.12 88 VAL A C 1
ATOM 694 O O . VAL A 1 88 ? 2.999 0.351 -2.335 1.00 88.12 88 VAL A O 1
ATOM 697 N N . LEU A 1 89 ? 1.732 -0.656 -0.776 1.00 90.62 89 LEU A N 1
ATOM 698 C CA . LEU A 1 89 ? 1.211 -1.703 -1.656 1.00 90.62 89 LEU A CA 1
ATOM 699 C C . LEU A 1 89 ? 0.494 -1.111 -2.867 1.00 90.62 89 LEU A C 1
ATOM 701 O O . LEU A 1 89 ? 0.734 -1.529 -3.997 1.00 90.62 89 LEU A O 1
ATOM 705 N N . ARG A 1 90 ? -0.350 -0.101 -2.644 1.00 91.12 90 ARG A N 1
ATOM 706 C CA . ARG A 1 90 ? -1.047 0.595 -3.724 1.00 91.12 90 ARG A CA 1
ATOM 707 C C . ARG A 1 90 ? -0.072 1.201 -4.735 1.00 91.12 90 ARG A C 1
ATOM 709 O O . ARG A 1 90 ? -0.261 1.028 -5.935 1.00 91.12 90 ARG A O 1
ATOM 716 N N . ALA A 1 91 ? 0.983 1.865 -4.269 1.00 87.75 91 ALA A N 1
ATOM 717 C CA . ALA A 1 91 ? 1.999 2.428 -5.156 1.00 87.75 91 ALA A CA 1
ATOM 718 C C . ALA A 1 91 ? 2.759 1.339 -5.933 1.00 87.75 91 ALA A C 1
ATOM 720 O O . ALA A 1 91 ? 3.050 1.510 -7.117 1.00 87.75 91 ALA A O 1
ATOM 721 N N . VAL A 1 92 ? 3.038 0.189 -5.305 1.00 87.62 92 VAL A N 1
ATOM 722 C CA . VAL A 1 92 ? 3.641 -0.978 -5.977 1.00 87.62 92 VAL A CA 1
ATOM 723 C C . VAL A 1 92 ? 2.725 -1.521 -7.075 1.00 87.62 92 VAL A C 1
ATOM 725 O O . VAL A 1 92 ? 3.206 -1.816 -8.168 1.00 87.62 92 VAL A O 1
ATOM 728 N N . ILE A 1 93 ? 1.417 -1.608 -6.816 1.00 88.19 93 ILE A N 1
ATOM 729 C CA . ILE A 1 93 ? 0.420 -2.016 -7.814 1.00 88.19 93 ILE A CA 1
ATOM 730 C C . ILE A 1 93 ? 0.395 -1.003 -8.962 1.00 88.19 93 ILE A C 1
ATOM 732 O O . ILE A 1 93 ? 0.590 -1.392 -10.105 1.00 88.19 93 ILE A O 1
ATOM 736 N N . ARG A 1 94 ? 0.259 0.298 -8.686 1.00 84.06 94 ARG A N 1
ATOM 737 C CA . ARG A 1 94 ? 0.206 1.352 -9.723 1.00 84.06 94 ARG A CA 1
ATOM 738 C C . ARG A 1 94 ? 1.453 1.411 -10.598 1.00 84.06 94 ARG A C 1
ATOM 740 O O . ARG A 1 94 ? 1.369 1.727 -11.779 1.00 84.06 94 ARG A O 1
ATOM 747 N N . THR A 1 95 ? 2.608 1.093 -10.025 1.00 80.12 95 THR A N 1
ATOM 748 C CA . THR A 1 95 ? 3.880 1.038 -10.754 1.00 80.12 95 THR A CA 1
ATOM 749 C C . THR A 1 95 ? 4.173 -0.344 -11.333 1.00 80.12 95 THR A C 1
ATOM 751 O O . THR A 1 95 ? 5.244 -0.565 -11.905 1.00 80.12 95 THR A O 1
ATOM 754 N N . ALA A 1 96 ? 3.259 -1.312 -11.207 1.00 78.69 96 ALA A N 1
ATOM 755 C CA . ALA A 1 96 ? 3.467 -2.649 -11.728 1.00 78.69 96 ALA A CA 1
ATOM 756 C C . ALA A 1 96 ? 3.550 -2.685 -13.250 1.00 78.69 96 ALA A C 1
ATOM 758 O O . ALA A 1 96 ? 2.683 -2.167 -13.947 1.00 78.69 96 ALA A O 1
ATOM 759 N N . MET A 1 97 ? 4.615 -3.310 -13.769 1.00 64.88 97 MET A N 1
ATOM 760 C CA . MET A 1 97 ? 4.740 -3.513 -15.207 1.00 64.88 97 MET A CA 1
ATOM 761 C C . MET A 1 97 ? 3.641 -4.467 -15.681 1.00 64.88 97 MET A C 1
ATOM 763 O O . MET A 1 97 ? 3.382 -5.504 -15.067 1.00 64.88 97 MET A O 1
ATOM 767 N N . GLN A 1 98 ? 2.965 -4.075 -16.759 1.00 62.88 98 GLN A N 1
ATOM 768 C CA . GLN A 1 98 ? 1.892 -4.848 -17.374 1.00 62.88 98 GLN A CA 1
ATOM 769 C C . GLN A 1 98 ? 2.430 -6.208 -17.851 1.00 62.88 98 GLN A C 1
ATOM 771 O O . GLN A 1 98 ? 3.481 -6.267 -18.484 1.00 62.88 98 GLN A O 1
ATOM 776 N N . GLY A 1 99 ? 1.708 -7.294 -17.551 1.00 59.84 99 GLY A N 1
ATOM 777 C CA . GLY A 1 99 ? 1.988 -8.630 -18.100 1.00 59.84 99 GLY A CA 1
ATOM 778 C C . GLY A 1 99 ? 2.405 -9.718 -17.105 1.00 59.84 99 GLY A C 1
ATOM 779 O O . GLY A 1 99 ? 2.441 -10.881 -17.495 1.00 59.84 99 GLY A O 1
ATOM 780 N N . ASP A 1 100 ? 2.668 -9.403 -15.833 1.00 74.06 100 ASP A N 1
ATOM 781 C CA . ASP A 1 100 ? 2.993 -10.430 -14.828 1.00 74.06 100 ASP A CA 1
ATOM 782 C C . ASP A 1 100 ? 1.740 -10.875 -14.052 1.00 74.06 100 ASP A C 1
ATOM 784 O O . ASP A 1 100 ? 1.426 -10.349 -12.982 1.00 74.06 100 ASP A O 1
ATOM 788 N N . GLN A 1 101 ? 0.996 -11.834 -14.618 1.00 77.00 101 GLN A N 1
ATOM 789 C CA . GLN A 1 101 ? -0.228 -12.372 -14.008 1.00 77.00 101 GLN A CA 1
ATOM 790 C C . GLN A 1 101 ? 0.027 -12.944 -12.609 1.00 77.00 101 GLN A C 1
ATOM 792 O O . GLN A 1 101 ? -0.759 -12.721 -11.694 1.00 77.00 101 GLN A O 1
ATOM 797 N N . ARG A 1 102 ? 1.171 -13.604 -12.409 1.00 82.75 102 ARG A N 1
ATOM 798 C CA . ARG A 1 102 ? 1.534 -14.183 -11.114 1.00 82.75 102 ARG A CA 1
ATOM 799 C C . ARG A 1 102 ? 1.683 -13.104 -10.044 1.00 82.75 102 ARG A C 1
ATOM 801 O O . ARG A 1 102 ? 1.194 -13.276 -8.932 1.00 82.75 102 ARG A O 1
ATOM 808 N N . LYS A 1 103 ? 2.338 -11.984 -10.366 1.00 83.56 103 LYS A N 1
ATOM 809 C CA . LYS A 1 103 ? 2.462 -10.857 -9.427 1.00 83.56 103 LYS A CA 1
ATOM 810 C C . LYS A 1 103 ? 1.114 -10.244 -9.074 1.00 83.56 103 LYS A C 1
ATOM 812 O O . LYS A 1 103 ? 0.931 -9.805 -7.945 1.00 83.56 103 LYS A O 1
ATOM 817 N N . ARG A 1 104 ? 0.163 -10.238 -10.008 1.00 82.75 104 ARG A N 1
ATOM 818 C CA . ARG A 1 104 ? -1.200 -9.755 -9.747 1.00 82.75 104 ARG A CA 1
ATOM 819 C C . ARG A 1 104 ? -1.937 -10.651 -8.774 1.00 82.75 104 ARG A C 1
ATOM 821 O O . ARG A 1 104 ? -2.530 -10.126 -7.838 1.00 82.75 104 ARG A O 1
ATOM 828 N N . ASP A 1 105 ? -1.847 -11.963 -8.963 1.00 87.12 105 ASP A N 1
ATOM 829 C CA . ASP A 1 105 ? -2.438 -12.930 -8.040 1.00 87.12 105 ASP A CA 1
ATOM 830 C C . ASP A 1 105 ? -1.819 -12.762 -6.637 1.00 87.12 105 ASP A C 1
ATOM 832 O O . ASP A 1 105 ? -2.547 -12.627 -5.655 1.00 87.12 105 ASP A O 1
ATOM 836 N N . GLU A 1 106 ? -0.486 -12.615 -6.549 1.00 89.50 106 GLU A N 1
ATOM 837 C CA . GLU A 1 106 ? 0.228 -12.325 -5.291 1.00 89.50 106 GLU A CA 1
ATOM 838 C C . GLU A 1 106 ? -0.261 -11.021 -4.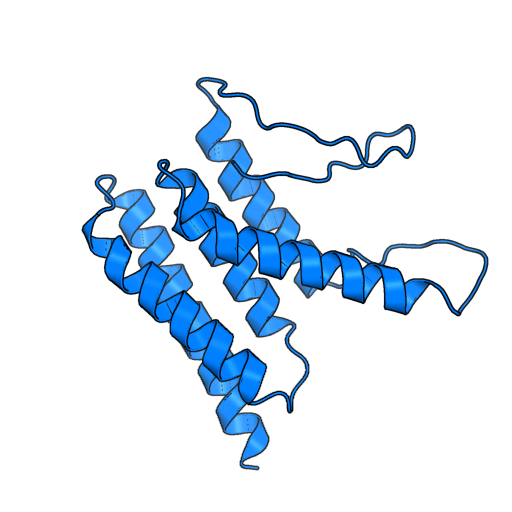621 1.00 89.50 106 GLU A C 1
ATOM 840 O O . GLU A 1 106 ? -0.443 -10.973 -3.402 1.00 89.50 106 GLU A O 1
ATOM 845 N N . TYR A 1 107 ? -0.475 -9.946 -5.388 1.00 90.69 107 TYR A N 1
ATOM 846 C CA . TYR A 1 107 ? -0.996 -8.683 -4.850 1.00 90.69 107 TYR A CA 1
ATOM 847 C C . TYR A 1 107 ? -2.472 -8.794 -4.444 1.00 90.69 107 TYR A C 1
ATOM 849 O O . TYR A 1 107 ? -2.866 -8.213 -3.433 1.00 90.69 107 TYR A O 1
ATOM 857 N N . GLY A 1 108 ? -3.278 -9.565 -5.178 1.00 90.50 108 GLY A N 1
ATOM 858 C CA . GLY A 1 108 ? -4.672 -9.852 -4.844 1.00 90.50 108 GLY A CA 1
ATOM 859 C C . GLY A 1 108 ? -4.812 -10.602 -3.518 1.00 90.50 108 GLY A C 1
ATOM 860 O O . GLY A 1 108 ? -5.611 -10.203 -2.668 1.00 90.50 108 GLY A O 1
ATOM 861 N N . GLU A 1 109 ? -3.987 -11.627 -3.292 1.00 92.38 109 GLU A N 1
ATOM 862 C CA . GLU A 1 109 ? -3.924 -12.353 -2.014 1.00 92.38 109 GLU A CA 1
ATOM 863 C C . GLU A 1 109 ? -3.512 -11.436 -0.854 1.00 92.38 109 GLU A C 1
ATOM 865 O O . GLU A 1 109 ? -4.094 -11.482 0.237 1.00 92.38 109 GLU A O 1
ATOM 870 N N . LEU A 1 110 ? -2.538 -10.553 -1.089 1.00 91.50 110 LEU A N 1
ATOM 871 C CA . LEU A 1 110 ? -2.101 -9.602 -0.074 1.00 91.50 110 LEU A CA 1
ATOM 872 C C . LEU A 1 110 ? -3.204 -8.582 0.264 1.00 91.50 110 LEU A C 1
ATOM 874 O O . LEU A 1 110 ? -3.451 -8.324 1.442 1.00 91.50 110 LEU A O 1
ATOM 878 N N . LEU A 1 111 ? -3.927 -8.058 -0.733 1.00 93.31 111 LEU A N 1
ATOM 879 C CA . LEU A 1 111 ? -5.083 -7.177 -0.513 1.00 93.31 111 LEU A CA 1
ATOM 880 C C . LEU A 1 111 ? -6.208 -7.881 0.256 1.00 93.31 111 LEU A C 1
ATOM 882 O O . LEU A 1 111 ? -6.803 -7.277 1.148 1.00 93.31 111 LEU A O 1
ATOM 886 N N . ALA A 1 112 ? -6.477 -9.155 -0.041 1.00 93.31 112 ALA A N 1
ATOM 887 C CA . ALA A 1 112 ? -7.448 -9.956 0.704 1.00 93.31 112 ALA A CA 1
ATOM 888 C C . ALA A 1 112 ? -7.020 -10.151 2.170 1.00 93.31 112 ALA A C 1
ATOM 890 O O . ALA A 1 112 ? -7.852 -10.116 3.078 1.00 93.31 112 ALA A O 1
ATOM 891 N N . THR A 1 113 ? -5.714 -10.289 2.417 1.00 93.50 113 THR A N 1
ATOM 892 C CA . THR A 1 113 ? -5.161 -10.363 3.776 1.00 93.50 113 THR A CA 1
ATOM 893 C C . THR A 1 113 ? -5.404 -9.052 4.527 1.00 93.50 113 THR A C 1
ATOM 895 O O . THR A 1 113 ? -5.969 -9.079 5.622 1.00 93.50 113 THR A O 1
ATOM 898 N N . TYR A 1 114 ? -5.084 -7.903 3.925 1.00 91.56 114 TYR A N 1
ATOM 899 C CA . TYR A 1 114 ? -5.368 -6.584 4.508 1.00 91.56 114 TYR A CA 1
ATOM 900 C C . TYR A 1 114 ? -6.861 -6.368 4.790 1.00 91.56 114 TYR A C 1
ATOM 902 O O . TYR A 1 114 ? -7.228 -5.890 5.862 1.00 91.56 114 TYR A O 1
ATOM 910 N N . GLU A 1 115 ? -7.735 -6.758 3.863 1.00 93.25 115 GLU A N 1
ATOM 911 C CA . GLU A 1 115 ? -9.186 -6.679 4.044 1.00 93.25 115 GLU A CA 1
ATOM 912 C C . GLU A 1 115 ? -9.672 -7.563 5.198 1.00 93.25 115 GLU A C 1
ATOM 914 O O . GLU A 1 115 ? -10.500 -7.136 6.002 1.00 93.25 115 GLU A O 1
ATOM 919 N N . SER A 1 116 ? -9.119 -8.770 5.342 1.00 91.94 116 SER A N 1
ATOM 920 C CA . SER A 1 116 ? -9.480 -9.666 6.444 1.00 91.94 116 SER A CA 1
ATOM 921 C C . SER A 1 116 ? -9.155 -9.065 7.817 1.00 91.94 116 SER A C 1
ATOM 923 O O . SER A 1 116 ? -9.920 -9.281 8.761 1.00 91.94 116 SER A O 1
ATOM 925 N N . ARG A 1 117 ? -8.080 -8.265 7.906 1.00 88.44 117 ARG A N 1
ATOM 926 C CA . ARG A 1 117 ? -7.643 -7.575 9.128 1.00 88.44 117 ARG A CA 1
ATOM 927 C C . ARG A 1 117 ? -8.295 -6.209 9.330 1.00 88.44 117 ARG A C 1
ATOM 929 O O . ARG A 1 117 ? -8.208 -5.660 10.422 1.00 88.44 117 ARG A O 1
ATOM 936 N N . LEU A 1 118 ? -9.024 -5.676 8.346 1.00 88.69 118 LEU A N 1
ATOM 937 C CA . LEU A 1 118 ? -9.738 -4.396 8.464 1.00 88.69 118 LEU A CA 1
ATOM 938 C C . LEU A 1 118 ? -10.710 -4.366 9.658 1.00 88.69 118 LEU A C 1
ATOM 940 O O . LEU A 1 118 ? -10.929 -3.322 10.268 1.00 88.69 118 LEU A O 1
ATOM 944 N N . LYS A 1 119 ? -11.282 -5.522 10.009 1.00 89.00 119 LYS A N 1
ATOM 945 C CA . LYS A 1 119 ? -12.170 -5.695 11.172 1.00 89.00 119 LYS A CA 1
ATOM 946 C C . LYS A 1 119 ? -11.441 -5.705 12.523 1.00 89.00 119 LYS A C 1
ATOM 948 O O . LYS A 1 119 ? -12.097 -5.635 13.555 1.00 89.00 119 LYS A O 1
ATOM 953 N N . GLU A 1 120 ? -10.118 -5.865 12.523 1.00 89.19 120 GLU A N 1
ATOM 954 C CA . GLU A 1 120 ? -9.285 -5.900 13.733 1.00 89.19 120 GLU A CA 1
ATOM 955 C C . GLU A 1 120 ? -8.821 -4.500 14.155 1.00 89.19 120 GLU A C 1
ATOM 957 O O . GLU A 1 120 ? -8.428 -4.318 15.307 1.00 89.19 120 GLU A O 1
ATOM 962 N N . ILE A 1 121 ? -8.904 -3.519 13.249 1.00 88.25 121 ILE A N 1
ATOM 963 C CA . ILE A 1 121 ? -8.544 -2.126 13.514 1.00 88.25 121 ILE A CA 1
ATOM 964 C C . ILE A 1 121 ? -9.574 -1.509 14.462 1.00 88.25 121 ILE A C 1
ATOM 966 O O . ILE A 1 121 ? -10.768 -1.479 14.166 1.00 88.25 121 ILE A O 1
ATOM 970 N N . ARG A 1 122 ? -9.103 -1.006 15.604 1.00 89.88 122 ARG A N 1
ATOM 971 C CA . ARG A 1 122 ? -9.945 -0.397 16.644 1.00 89.88 122 ARG A CA 1
ATOM 972 C C . ARG A 1 122 ? -10.218 1.079 16.398 1.00 89.88 122 ARG A C 1
ATOM 974 O O . ARG A 1 122 ? -11.249 1.586 16.825 1.00 89.88 122 ARG A O 1
ATOM 981 N N . ASP A 1 123 ? -9.273 1.772 15.775 1.00 88.88 123 ASP A N 1
ATOM 982 C CA . ASP A 1 123 ? -9.388 3.194 15.471 1.00 88.88 123 ASP A CA 1
ATOM 983 C C . ASP A 1 123 ? -10.203 3.408 14.184 1.00 88.88 123 ASP A C 1
ATOM 985 O O . ASP A 1 123 ? -9.797 2.995 13.097 1.00 88.88 123 ASP A O 1
ATOM 989 N N . GLU A 1 124 ? -11.354 4.071 14.302 1.00 89.94 124 GLU A N 1
ATOM 990 C CA . GLU A 1 124 ? -12.282 4.307 13.185 1.00 89.94 124 GLU A CA 1
ATOM 991 C C . GLU A 1 124 ? -11.659 5.136 12.049 1.00 89.94 124 GLU A C 1
ATOM 993 O O . GLU A 1 124 ? -11.939 4.902 10.869 1.00 89.94 124 GLU A O 1
ATOM 998 N N . ASN A 1 125 ? -10.780 6.088 12.379 1.00 89.25 125 ASN A N 1
ATOM 999 C CA . ASN A 1 125 ? -10.099 6.902 11.377 1.00 89.25 125 ASN A CA 1
ATOM 1000 C C . ASN A 1 125 ? -9.100 6.042 10.591 1.00 89.25 125 ASN A C 1
ATOM 1002 O O . ASN A 1 125 ? -9.091 6.070 9.362 1.00 89.25 125 ASN A O 1
ATOM 1006 N N . ARG A 1 126 ? -8.315 5.199 11.273 1.00 85.69 126 ARG A N 1
ATOM 1007 C CA . ARG A 1 126 ? -7.414 4.238 10.612 1.00 85.69 126 ARG A CA 1
ATOM 1008 C C . ARG A 1 126 ? -8.187 3.234 9.776 1.00 85.69 126 ARG A C 1
ATOM 1010 O O . ARG A 1 126 ? -7.788 2.961 8.648 1.00 85.69 126 ARG A O 1
ATOM 1017 N N . GLN A 1 127 ? -9.298 2.723 10.294 1.00 91.38 127 GLN A N 1
ATOM 1018 C CA . GLN A 1 127 ? -10.144 1.786 9.569 1.00 91.38 127 GLN A CA 1
ATOM 1019 C C . GLN A 1 127 ? -10.657 2.410 8.267 1.00 91.38 127 GLN A C 1
ATOM 1021 O O . GLN A 1 127 ? -10.552 1.790 7.210 1.00 91.38 127 GLN A O 1
ATOM 1026 N N . THR A 1 128 ? -11.121 3.660 8.319 1.00 92.62 128 THR A N 1
ATOM 1027 C CA . THR A 1 128 ? -11.555 4.412 7.133 1.00 92.62 128 THR A CA 1
ATO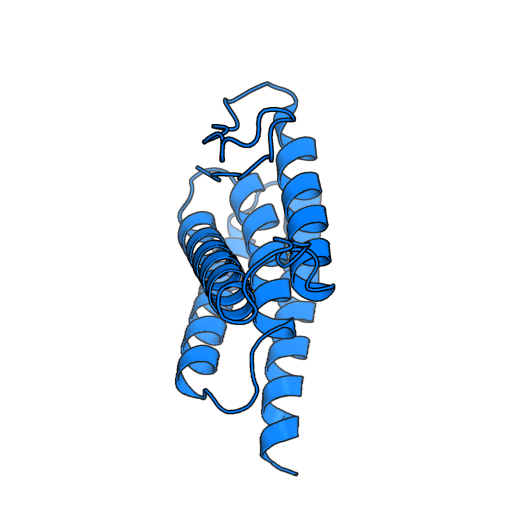M 1028 C C . THR A 1 128 ? -10.411 4.575 6.132 1.00 92.62 128 THR A C 1
ATOM 1030 O O . THR A 1 128 ? -10.569 4.253 4.957 1.00 92.62 128 THR A O 1
ATOM 1033 N N . MET A 1 129 ? -9.224 4.977 6.596 1.00 91.19 129 MET A N 1
ATOM 1034 C CA . MET A 1 129 ? -8.048 5.146 5.736 1.00 91.19 129 MET A CA 1
ATOM 1035 C C . MET A 1 129 ? -7.632 3.846 5.036 1.00 91.19 129 MET A C 1
ATOM 1037 O O . MET A 1 129 ? -7.328 3.865 3.842 1.00 91.19 129 MET A O 1
ATOM 1041 N N . VAL A 1 130 ? -7.616 2.716 5.755 1.00 90.75 130 VAL A N 1
ATOM 1042 C CA . VAL A 1 130 ? -7.296 1.409 5.158 1.00 90.75 130 VAL A CA 1
ATOM 1043 C C . VAL A 1 130 ? -8.384 0.984 4.178 1.00 90.75 130 VAL A C 1
ATOM 1045 O O . VAL A 1 130 ? -8.050 0.499 3.102 1.00 90.75 130 VAL A O 1
ATOM 1048 N N . ALA A 1 131 ? -9.662 1.194 4.500 1.00 92.62 131 ALA A N 1
ATOM 1049 C CA . ALA A 1 131 ? -10.773 0.854 3.614 1.00 92.62 131 ALA A CA 1
ATOM 1050 C C . ALA A 1 131 ? -10.715 1.630 2.285 1.00 92.62 131 ALA A C 1
ATOM 1052 O O . ALA A 1 131 ? -10.830 1.029 1.216 1.00 92.62 131 ALA A O 1
ATOM 1053 N N . GLU A 1 132 ? -10.472 2.943 2.337 1.00 93.44 132 GLU A N 1
ATOM 1054 C CA . GLU A 1 132 ? -10.305 3.787 1.146 1.00 93.44 132 GLU A CA 1
ATOM 1055 C C . GLU A 1 132 ? -9.093 3.360 0.307 1.00 93.44 132 GLU A C 1
ATOM 1057 O O . GLU A 1 132 ? -9.177 3.248 -0.922 1.00 93.44 132 GLU A O 1
ATOM 1062 N N . ALA A 1 133 ? -7.961 3.088 0.966 1.00 91.31 133 ALA A N 1
ATOM 1063 C CA . ALA A 1 133 ? -6.746 2.642 0.296 1.00 91.31 133 ALA A CA 1
ATOM 1064 C C . ALA A 1 133 ? -6.914 1.249 -0.335 1.00 91.31 133 ALA A C 1
ATOM 1066 O O . ALA A 1 133 ? -6.448 1.040 -1.454 1.00 91.31 133 ALA A O 1
ATOM 1067 N N . LEU A 1 134 ? -7.617 0.327 0.333 1.00 92.19 134 LEU A N 1
ATOM 1068 C CA . LEU A 1 134 ? -7.953 -1.004 -0.180 1.00 92.19 134 LEU A CA 1
ATOM 1069 C C . LEU A 1 134 ? -8.845 -0.929 -1.414 1.00 92.19 134 LEU A C 1
ATOM 1071 O O . LEU A 1 134 ? -8.556 -1.589 -2.410 1.00 92.19 134 LEU A O 1
ATOM 1075 N N . MET A 1 135 ? -9.913 -0.132 -1.356 1.00 93.25 135 MET A N 1
ATOM 1076 C CA . MET A 1 135 ? -10.821 0.059 -2.486 1.00 93.25 135 MET A CA 1
ATOM 1077 C C . MET A 1 135 ? -10.061 0.608 -3.695 1.00 93.25 135 MET A C 1
ATOM 1079 O O . MET A 1 135 ? -10.097 0.009 -4.767 1.00 93.25 135 MET A O 1
ATOM 1083 N N . SER A 1 136 ? -9.271 1.664 -3.482 1.00 92.56 136 SER A N 1
ATOM 1084 C CA . SER A 1 136 ? -8.446 2.261 -4.537 1.00 92.56 136 SER A CA 1
ATOM 1085 C C . SER A 1 136 ? -7.422 1.271 -5.107 1.00 92.56 136 SER A C 1
ATOM 1087 O O . SER A 1 136 ? -7.248 1.188 -6.316 1.00 92.56 136 SER A O 1
ATOM 1089 N N . ALA A 1 137 ? -6.752 0.487 -4.256 1.00 91.00 137 ALA A N 1
ATOM 1090 C CA . ALA A 1 137 ? -5.757 -0.489 -4.697 1.00 91.00 137 ALA A CA 1
ATOM 1091 C C . ALA A 1 137 ? -6.376 -1.645 -5.500 1.00 91.00 137 ALA A C 1
ATOM 1093 O O . ALA A 1 137 ? -5.765 -2.123 -6.454 1.00 91.00 137 ALA A O 1
ATOM 1094 N N . LYS A 1 138 ? -7.593 -2.081 -5.146 1.00 91.50 138 LYS A N 1
ATOM 1095 C CA . LYS A 1 138 ? -8.355 -3.071 -5.922 1.00 91.50 138 LYS A CA 1
ATOM 1096 C C . LYS A 1 138 ? -8.766 -2.521 -7.287 1.00 91.50 138 LYS A C 1
ATOM 1098 O O . LYS A 1 138 ? -8.674 -3.247 -8.273 1.00 91.50 138 LYS A O 1
ATOM 1103 N N . GLU A 1 139 ? -9.180 -1.257 -7.358 1.00 90.81 139 GLU A N 1
ATOM 1104 C CA . GLU A 1 139 ? -9.469 -0.580 -8.628 1.00 90.81 139 GLU A CA 1
ATOM 1105 C C . GLU A 1 139 ? -8.215 -0.460 -9.501 1.00 90.81 139 GLU A C 1
ATOM 1107 O O . GLU A 1 139 ? -8.259 -0.823 -10.675 1.00 90.81 139 GLU A O 1
ATOM 1112 N N . ASP A 1 140 ? -7.088 -0.029 -8.925 1.00 88.88 140 ASP A N 1
ATOM 1113 C CA . ASP A 1 140 ? -5.797 0.056 -9.619 1.00 88.88 140 ASP A CA 1
ATOM 1114 C C . ASP A 1 140 ? -5.371 -1.339 -10.152 1.00 88.88 140 ASP A C 1
ATOM 1116 O O . ASP A 1 140 ? -4.918 -1.470 -11.293 1.00 88.88 140 ASP A O 1
ATOM 1120 N N . LEU A 1 141 ? -5.581 -2.410 -9.370 1.00 86.69 141 LEU A N 1
ATOM 1121 C CA . LEU A 1 141 ? -5.305 -3.794 -9.784 1.00 86.69 141 LEU A CA 1
ATOM 1122 C C . LEU A 1 141 ? -6.254 -4.284 -10.895 1.00 86.69 141 LEU A C 1
ATOM 1124 O O . LEU A 1 141 ? -5.815 -4.959 -11.825 1.00 86.69 141 LEU A O 1
ATOM 1128 N N . ALA A 1 142 ? -7.538 -3.924 -10.839 1.00 86.06 142 ALA A N 1
ATOM 1129 C CA . ALA A 1 142 ? -8.517 -4.264 -11.873 1.00 86.06 142 ALA A CA 1
ATOM 1130 C C . ALA A 1 142 ? -8.270 -3.502 -13.187 1.00 86.06 142 ALA A C 1
ATOM 1132 O O . ALA A 1 142 ? -8.457 -4.050 -14.272 1.00 86.06 142 ALA A O 1
ATOM 1133 N N . GLN A 1 143 ? -7.802 -2.252 -13.117 1.00 82.94 143 GLN A N 1
ATOM 1134 C CA . GLN A 1 143 ? -7.394 -1.490 -14.301 1.00 82.94 143 GLN A CA 1
ATOM 1135 C C . GLN A 1 143 ? -6.194 -2.134 -15.004 1.00 82.94 143 GLN A C 1
ATOM 1137 O O . GLN A 1 143 ? -6.170 -2.214 -16.233 1.00 82.94 143 GLN A O 1
ATOM 1142 N N . LEU A 1 144 ? -5.232 -2.658 -14.238 1.00 76.25 144 LEU A N 1
ATOM 1143 C CA . LEU A 1 144 ? -4.139 -3.463 -14.789 1.00 76.25 144 LEU A CA 1
ATOM 1144 C C . LEU A 1 144 ? -4.652 -4.707 -15.529 1.00 76.25 144 LEU A C 1
ATOM 1146 O O . LEU A 1 144 ? -4.058 -5.093 -16.541 1.00 76.25 144 LEU A O 1
ATOM 1150 N N . ASP A 1 145 ? -5.731 -5.328 -15.050 1.00 67.56 145 ASP A N 1
ATOM 1151 C CA . ASP A 1 145 ? -6.364 -6.490 -15.683 1.00 67.56 145 ASP A CA 1
ATOM 1152 C C . ASP A 1 145 ? -7.062 -6.134 -17.001 1.00 67.56 145 ASP A C 1
ATOM 1154 O O . ASP A 1 145 ? -6.739 -6.694 -18.051 1.00 67.56 145 ASP A O 1
ATOM 1158 N N . GLY A 1 146 ? -7.908 -5.100 -16.987 1.00 60.72 146 GLY A N 1
ATOM 1159 C CA . GLY A 1 146 ? -8.612 -4.618 -18.181 1.00 60.72 146 GLY A CA 1
ATOM 1160 C C . GLY A 1 146 ? -7.687 -4.134 -19.307 1.00 60.72 146 GLY A C 1
ATOM 1161 O O . GLY A 1 146 ? -8.061 -4.189 -20.477 1.00 60.72 146 GLY A O 1
ATOM 1162 N N . MET A 1 147 ? -6.461 -3.709 -18.984 1.00 56.34 147 MET A N 1
ATOM 1163 C CA . MET A 1 147 ? -5.438 -3.337 -19.970 1.00 56.34 147 MET A CA 1
ATOM 1164 C C . MET A 1 147 ? -4.749 -4.528 -20.656 1.00 56.34 147 MET A C 1
ATOM 1166 O O . MET A 1 147 ? -4.101 -4.313 -21.673 1.00 56.34 147 MET A O 1
ATOM 1170 N N . LEU A 1 148 ? -4.866 -5.763 -20.147 1.00 52.66 148 LEU A N 1
ATOM 1171 C CA . LEU A 1 148 ? -4.355 -6.961 -20.840 1.00 52.66 148 LEU A CA 1
ATOM 1172 C C . LEU A 1 148 ? -5.359 -7.574 -21.825 1.00 52.66 148 LEU A C 1
ATOM 1174 O O . LEU A 1 148 ? -4.985 -8.458 -22.590 1.00 52.66 148 LEU A O 1
ATOM 1178 N N . HIS A 1 149 ? -6.632 -7.180 -21.755 1.00 50.94 149 HIS A N 1
ATOM 1179 C CA . HIS A 1 149 ? -7.718 -7.764 -22.552 1.00 50.94 149 HIS A CA 1
ATOM 1180 C C . HIS A 1 149 ? -8.164 -6.879 -23.735 1.00 50.94 149 HIS A C 1
ATOM 1182 O O . HIS A 1 149 ? -9.111 -7.245 -24.432 1.00 50.94 149 HIS A O 1
ATOM 1188 N N . ASN A 1 150 ? -7.488 -5.748 -23.974 1.00 45.28 150 ASN A N 1
ATOM 1189 C CA . ASN A 1 150 ? -7.601 -4.930 -25.191 1.00 45.28 150 ASN A CA 1
ATOM 1190 C C . ASN A 1 150 ? -6.349 -5.089 -26.055 1.00 45.28 150 ASN A C 1
ATOM 1192 O O . ASN A 1 150 ? -6.488 -4.994 -27.294 1.00 45.28 150 ASN A O 1
#

pLDDT: mean 71.98, std 19.45, range [28.7, 93.5]